Protein AF-A0A1Y3NGA9-F1 (afdb_monomer)

Secondary structure (DSSP, 8-state):
-B---TT-EEEEES-EEES-EETT-SEEEEE-STT--EEEEEES-EEES-EE-SEEEEEE-TT--EEEEEES-EEES-B-BTTB-SEEE--TTHHHHEEEES-EEE--BSS--EE----

Sequence (119 aa):
GFSSQESSGFYFEETIIQNCYFEDGLINFDSRDSTKVGKFDLLNVSFIDVKGGILIIKYIGDNSNVEGCFTGCYFEGNLVTPNGGVIYSLSNRTSTHITFNNNTFVDITDYGIYIIDIT

Nearest PDB structures (foldseek):
  4mxn-assembly2_B  TM=5.245E-01  e=1.588E-01  Parabacteroides merdae ATCC 43184
  8jli-assembly1_B  TM=2.179E-01  e=1.121E-02  Homo sapiens
  1k4z-assembly1_A  TM=2.270E-01  e=5.812E-01  Saccharomyces cerevisiae
  7xzd-assembly2_B  TM=2.012E-01  e=4.684E+00  Flavobacteriaceae bacterium SA-0082

pLDDT: mean 78.33, std 14.72, range [33.88, 97.62]

Radius of gyration: 13.31 Å; Cα contacts (8 Å, |Δi|>4): 331; chains: 1; bounding box: 29×30×31 Å

Foldseek 3Di:
DDFDFPPDEDEAELEEDEPEEDAQAPAEDDPQDLGREADYEYYLYEYYLYEEEPAEAEEAHPNYHAAEEYENYEYYNYEYDPNGANHDYPYLCCVVHYDYYNYYYYHYPDPHHYPPNPD

Solvent-accessible surface area (backbone atoms only — not comparable to full-atom values): 6075 Å² total; per-residue (Å²): 102,64,84,42,44,73,99,39,62,53,77,47,62,76,37,78,50,60,75,42,77,23,77,76,9,45,34,54,40,74,24,80,43,56,70,45,18,41,37,38,41,31,38,44,28,34,38,33,46,29,33,21,13,47,37,34,34,62,36,71,33,97,67,36,55,48,37,37,40,37,33,50,23,38,39,33,54,29,33,45,39,99,80,30,24,43,38,25,36,65,23,60,54,44,79,82,32,45,48,81,41,79,59,47,81,42,70,52,46,69,79,50,75,39,75,45,69,62,125

Structure (mmCIF, N/CA/C/O backbone):
data_AF-A0A1Y3NGA9-F1
#
_entry.id   AF-A0A1Y3NGA9-F1
#
loop_
_atom_site.group_PDB
_atom_site.id
_atom_site.type_symbol
_atom_site.label_atom_id
_atom_site.label_alt_id
_atom_site.label_comp_id
_atom_site.label_asym_id
_atom_site.label_entity_id
_atom_site.label_seq_id
_atom_site.pdbx_PDB_ins_code
_atom_site.Cartn_x
_atom_site.Cartn_y
_atom_site.Cartn_z
_atom_site.occupancy
_atom_site.B_iso_or_equiv
_atom_site.auth_seq_id
_atom_site.auth_comp_id
_atom_site.auth_asym_id
_atom_site.auth_atom_id
_atom_site.pdbx_PDB_model_num
ATOM 1 N N . GLY A 1 1 ? -7.602 6.695 -5.419 1.00 50.88 1 GLY A N 1
ATOM 2 C CA . GLY A 1 1 ? -6.181 6.401 -5.181 1.00 50.88 1 GLY A CA 1
ATOM 3 C C . GLY A 1 1 ? -5.336 7.618 -5.486 1.00 50.88 1 GLY A C 1
ATOM 4 O O . GLY A 1 1 ? -5.769 8.463 -6.266 1.00 50.88 1 GLY A O 1
ATOM 5 N N . PHE A 1 2 ? -4.163 7.715 -4.867 1.00 59.38 2 PHE A N 1
ATOM 6 C CA . PHE A 1 2 ? -3.164 8.739 -5.184 1.00 59.38 2 PHE A CA 1
ATOM 7 C C . PHE A 1 2 ? -2.213 8.232 -6.275 1.00 59.38 2 PHE A C 1
ATOM 9 O O . PHE A 1 2 ? -1.794 7.078 -6.245 1.00 59.38 2 PHE A O 1
ATOM 16 N N . SER A 1 3 ? -1.863 9.096 -7.230 1.00 58.41 3 SER A N 1
ATOM 17 C CA . SER A 1 3 ? -0.830 8.839 -8.239 1.00 58.41 3 SER A CA 1
ATOM 18 C C . SER A 1 3 ? 0.258 9.901 -8.129 1.00 58.41 3 SER A C 1
ATOM 20 O O . SER A 1 3 ? -0.062 11.089 -8.178 1.00 58.41 3 SER A O 1
ATOM 22 N N . SER A 1 4 ? 1.521 9.498 -8.020 1.00 59.84 4 SER A N 1
ATOM 23 C CA . SER A 1 4 ? 2.666 10.414 -8.044 1.00 59.84 4 SER A CA 1
ATOM 24 C C . SER A 1 4 ? 3.338 10.452 -9.421 1.00 59.84 4 SER A C 1
ATOM 26 O O . SER A 1 4 ? 3.335 9.484 -10.179 1.00 59.84 4 SER A O 1
ATOM 28 N N . GLN A 1 5 ? 3.886 11.617 -9.749 1.00 61.16 5 GLN A N 1
ATOM 29 C CA . GLN A 1 5 ? 4.824 11.874 -10.840 1.00 61.16 5 GLN A CA 1
ATOM 30 C C . GLN A 1 5 ? 6.254 12.029 -10.294 1.00 61.16 5 GLN A C 1
ATOM 32 O O . GLN A 1 5 ? 6.470 12.045 -9.078 1.00 61.16 5 GLN A O 1
ATOM 37 N N . GLU A 1 6 ? 7.232 12.170 -11.188 1.00 61.16 6 GLU A N 1
ATOM 38 C CA . GLU A 1 6 ? 8.628 12.440 -10.837 1.00 61.16 6 GLU A CA 1
ATOM 39 C C . GLU A 1 6 ? 8.745 13.621 -9.851 1.00 61.16 6 GLU A C 1
ATOM 41 O O . GLU A 1 6 ? 8.141 14.674 -10.044 1.00 61.16 6 GLU A O 1
ATOM 46 N N . SER A 1 7 ? 9.498 13.434 -8.761 1.00 63.53 7 SER A N 1
ATOM 47 C CA . SER A 1 7 ? 9.666 14.405 -7.656 1.00 63.53 7 SER A CA 1
ATOM 48 C C . SER A 1 7 ? 8.420 14.720 -6.816 1.00 63.53 7 SER A C 1
ATOM 50 O O . SER A 1 7 ? 8.456 15.637 -5.997 1.00 63.53 7 SER A O 1
ATOM 52 N N . SER A 1 8 ? 7.335 13.961 -6.965 1.00 69.81 8 SER A N 1
ATOM 53 C CA . SER A 1 8 ? 6.174 14.052 -6.078 1.00 69.81 8 SER A CA 1
ATOM 54 C C . SER A 1 8 ? 6.027 12.789 -5.238 1.00 69.81 8 SER A C 1
ATOM 56 O O . SER A 1 8 ? 6.357 11.682 -5.665 1.00 69.81 8 SER A O 1
ATOM 58 N N . GLY A 1 9 ? 5.528 12.977 -4.028 1.00 77.31 9 GLY A N 1
ATOM 59 C CA . GLY A 1 9 ? 5.168 11.909 -3.120 1.00 77.31 9 GLY A CA 1
ATOM 60 C C . GLY A 1 9 ? 4.066 12.390 -2.198 1.00 77.31 9 GLY A C 1
ATOM 61 O O . GLY A 1 9 ? 3.749 13.582 -2.162 1.00 77.31 9 GLY A O 1
ATOM 62 N N . PHE A 1 10 ? 3.466 11.462 -1.476 1.00 84.69 10 PHE A N 1
ATOM 63 C CA . PHE A 1 10 ? 2.479 11.791 -0.459 1.00 84.69 10 PHE A CA 1
ATOM 64 C C . PHE A 1 10 ? 2.910 11.228 0.884 1.00 84.69 10 PHE A C 1
ATOM 66 O O . PHE A 1 10 ? 3.578 10.199 0.971 1.00 84.69 10 PHE A O 1
ATOM 73 N N . TYR A 1 11 ? 2.525 11.949 1.925 1.00 90.12 11 TYR A N 1
ATOM 74 C CA . TYR A 1 11 ? 2.888 11.659 3.295 1.00 90.12 11 TYR A CA 1
ATOM 75 C C . TYR A 1 11 ? 1.631 11.708 4.149 1.00 90.12 11 TYR A C 1
ATOM 77 O O . TYR A 1 11 ? 0.857 12.665 4.050 1.00 90.12 11 TYR A O 1
ATOM 85 N N . PHE A 1 12 ? 1.434 10.679 4.965 1.00 91.56 12 PHE A N 1
ATOM 86 C CA . PHE A 1 12 ? 0.404 10.658 5.993 1.00 91.56 12 PHE A CA 1
ATOM 87 C C . PHE A 1 12 ? 1.068 10.417 7.340 1.00 91.56 12 PHE A C 1
ATOM 89 O O . PHE A 1 12 ? 1.819 9.458 7.500 1.00 91.56 12 PHE A O 1
ATOM 96 N N . GLU A 1 13 ? 0.746 11.261 8.310 1.00 97.19 13 GLU A N 1
ATOM 97 C CA . GLU A 1 13 ? 1.225 11.140 9.682 1.00 97.19 13 GLU A CA 1
ATOM 98 C C . GLU A 1 13 ? 0.055 11.256 10.640 1.00 97.19 13 GLU A C 1
ATOM 100 O O . GLU A 1 13 ? -0.843 12.070 10.409 1.00 97.19 13 GLU A O 1
ATOM 105 N N . GLU A 1 14 ? 0.045 10.413 11.676 1.00 97.62 14 GLU A N 1
ATOM 106 C CA . GLU A 1 14 ? -0.928 10.472 12.780 1.00 97.62 14 GLU A CA 1
ATOM 107 C C . GLU A 1 14 ? -2.382 10.577 12.285 1.00 97.62 14 GLU A C 1
ATOM 109 O O . GLU A 1 14 ? -3.230 11.282 12.832 1.00 97.62 14 GLU A O 1
ATOM 114 N N . THR A 1 15 ? -2.667 9.889 11.180 1.00 96.81 15 THR A N 1
ATOM 115 C CA . THR A 1 15 ? -3.931 10.002 10.455 1.00 96.81 15 THR A CA 1
ATOM 116 C C . THR A 1 15 ? -4.781 8.760 10.682 1.00 96.81 15 THR A C 1
ATOM 118 O O . THR A 1 15 ? -4.270 7.642 10.707 1.00 96.81 15 THR A O 1
ATOM 121 N N . ILE A 1 16 ? -6.098 8.943 10.791 1.00 96.06 16 ILE A N 1
ATOM 122 C CA . ILE A 1 16 ? -7.064 7.842 10.829 1.00 96.06 16 ILE A CA 1
ATOM 123 C C . ILE A 1 16 ? -7.840 7.820 9.512 1.00 96.06 16 ILE A C 1
ATOM 125 O O . ILE A 1 16 ? -8.530 8.781 9.168 1.00 96.06 16 ILE A O 1
ATOM 129 N N . ILE A 1 17 ? -7.752 6.705 8.794 1.00 92.75 17 ILE A N 1
ATOM 130 C CA . ILE A 1 17 ? -8.544 6.401 7.603 1.00 92.75 17 ILE A CA 1
ATOM 131 C C . ILE A 1 17 ? -9.516 5.294 7.992 1.00 92.75 17 ILE A C 1
ATOM 133 O O . ILE A 1 17 ? -9.112 4.162 8.246 1.00 92.75 17 ILE A O 1
ATOM 137 N N . GLN A 1 18 ? -10.804 5.629 8.053 1.00 93.94 18 GLN A N 1
ATOM 138 C CA . GLN A 1 18 ? -11.823 4.720 8.569 1.00 93.94 18 GLN A CA 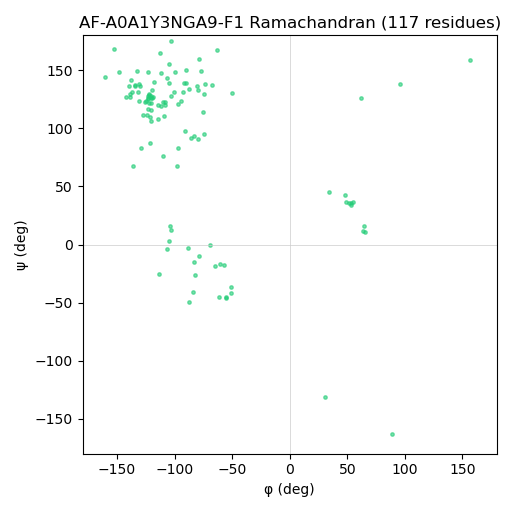1
ATOM 139 C C . GLN A 1 18 ? -13.048 4.625 7.667 1.00 93.94 18 GLN A C 1
ATOM 141 O O . GLN A 1 18 ? -13.418 5.612 7.027 1.00 93.94 18 GLN A O 1
ATOM 146 N N . ASN A 1 19 ? -13.701 3.460 7.656 1.00 91.69 19 ASN A N 1
ATOM 147 C CA . ASN A 1 19 ? -14.970 3.225 6.952 1.00 91.69 19 ASN A CA 1
ATOM 148 C C . ASN A 1 19 ? -14.931 3.608 5.460 1.00 91.69 19 ASN A C 1
ATOM 150 O O . ASN A 1 19 ? -15.902 4.119 4.898 1.00 91.69 19 ASN A O 1
ATOM 154 N N . CYS A 1 20 ? -13.783 3.390 4.821 1.00 87.75 20 CYS A N 1
ATOM 155 C CA . CYS A 1 20 ? -13.544 3.744 3.426 1.00 87.75 20 CYS A CA 1
ATOM 156 C C . CYS A 1 20 ? -13.577 2.503 2.527 1.00 87.75 20 CYS A C 1
ATOM 158 O O . CYS A 1 20 ? -13.289 1.392 2.969 1.00 87.75 20 CYS A O 1
ATOM 160 N N . TYR A 1 21 ? -13.888 2.700 1.244 1.00 86.94 21 TYR A N 1
ATOM 161 C CA . TYR A 1 21 ? -13.799 1.656 0.225 1.00 86.94 21 TYR A CA 1
ATOM 162 C C . TYR A 1 21 ? -12.865 2.091 -0.905 1.00 86.94 21 TYR A C 1
ATOM 164 O O . TYR A 1 21 ? -13.101 3.115 -1.548 1.00 86.94 21 TYR A O 1
ATOM 172 N N . PHE A 1 22 ? -11.818 1.303 -1.150 1.00 84.75 22 PHE A N 1
ATOM 173 C CA . PHE A 1 22 ? -10.837 1.532 -2.207 1.00 84.75 22 PHE A CA 1
ATOM 174 C C . PHE A 1 22 ? -10.797 0.335 -3.162 1.00 84.75 22 PHE A C 1
ATOM 176 O O . PHE A 1 22 ? -9.999 -0.587 -2.993 1.00 84.75 22 PHE A O 1
ATOM 183 N N . GLU A 1 23 ? -11.661 0.352 -4.180 1.00 78.62 23 GLU A N 1
ATOM 184 C CA . GLU A 1 23 ? -11.778 -0.732 -5.169 1.00 78.62 23 GLU A CA 1
ATOM 185 C C . GLU A 1 23 ? -10.443 -1.059 -5.856 1.00 78.62 23 GLU A C 1
ATOM 187 O O . GLU A 1 23 ? -10.059 -2.225 -5.932 1.00 78.62 23 GLU A O 1
ATOM 192 N N . ASP A 1 24 ? -9.712 -0.022 -6.271 1.00 75.50 24 ASP A N 1
ATOM 193 C CA . ASP A 1 24 ? -8.441 -0.128 -6.996 1.00 75.50 24 ASP A CA 1
ATOM 194 C C . ASP A 1 24 ? -7.213 0.174 -6.130 1.00 75.50 24 ASP A C 1
ATOM 196 O O . ASP A 1 24 ? -6.135 0.431 -6.663 1.00 75.50 24 ASP A O 1
ATOM 200 N N . GLY A 1 25 ? -7.342 0.185 -4.805 1.00 81.06 25 GLY A N 1
ATOM 201 C CA . GLY A 1 25 ? -6.246 0.580 -3.926 1.00 81.06 25 GLY A CA 1
ATOM 202 C C . GLY A 1 25 ? -6.298 2.053 -3.506 1.00 81.06 25 GLY A C 1
ATOM 203 O O . GLY A 1 25 ? -6.537 2.953 -4.323 1.00 81.06 25 GLY A O 1
ATOM 204 N N . LEU A 1 26 ? -6.019 2.334 -2.229 1.00 83.56 26 LEU A N 1
ATOM 205 C CA . LEU A 1 26 ? -5.648 3.689 -1.799 1.00 83.56 26 LEU A CA 1
ATOM 206 C C . LEU A 1 26 ? -4.356 4.116 -2.513 1.00 83.56 26 LEU A C 1
ATOM 208 O O . LEU A 1 26 ? -4.274 5.220 -3.064 1.00 83.56 26 LEU A O 1
ATOM 212 N N . ILE A 1 27 ? -3.394 3.195 -2.549 1.00 83.19 27 ILE A N 1
ATOM 213 C CA . ILE A 1 27 ? -2.119 3.281 -3.247 1.00 83.19 27 ILE A CA 1
ATOM 214 C C . ILE A 1 27 ? -2.052 2.123 -4.249 1.00 83.19 27 ILE A C 1
ATOM 216 O O . ILE A 1 27 ? -2.233 0.964 -3.873 1.00 83.19 27 ILE A O 1
ATOM 220 N N . ASN A 1 28 ? -1.793 2.422 -5.523 1.00 79.75 28 ASN A N 1
ATOM 221 C CA . ASN A 1 28 ? -1.741 1.415 -6.583 1.00 79.75 28 ASN A CA 1
ATOM 222 C C . ASN A 1 28 ? -0.573 1.671 -7.539 1.00 79.75 28 ASN A C 1
ATOM 224 O O . ASN A 1 28 ? -0.453 2.763 -8.098 1.00 79.75 28 ASN A O 1
ATOM 228 N N . PHE A 1 29 ? 0.256 0.649 -7.751 1.00 76.00 29 PHE A N 1
ATOM 229 C CA . PHE A 1 29 ? 1.376 0.676 -8.683 1.00 76.00 29 PHE A CA 1
ATOM 230 C C . PHE A 1 29 ? 1.237 -0.378 -9.776 1.00 76.00 29 PHE A C 1
ATOM 232 O O . PHE A 1 29 ? 1.160 -1.580 -9.524 1.00 76.00 29 PHE A O 1
ATOM 239 N N . ASP A 1 30 ? 1.331 0.096 -11.012 1.00 75.19 30 ASP A N 1
ATOM 240 C CA . ASP A 1 30 ? 1.618 -0.702 -12.203 1.00 75.19 30 ASP A CA 1
ATOM 241 C C . ASP A 1 30 ? 2.640 0.078 -13.038 1.00 75.19 30 ASP A C 1
ATOM 243 O O . ASP A 1 30 ? 2.333 0.693 -14.065 1.00 75.19 30 ASP A O 1
ATOM 247 N N . SER A 1 31 ? 3.854 0.188 -12.495 1.00 67.94 31 SER A N 1
ATOM 248 C CA . SER A 1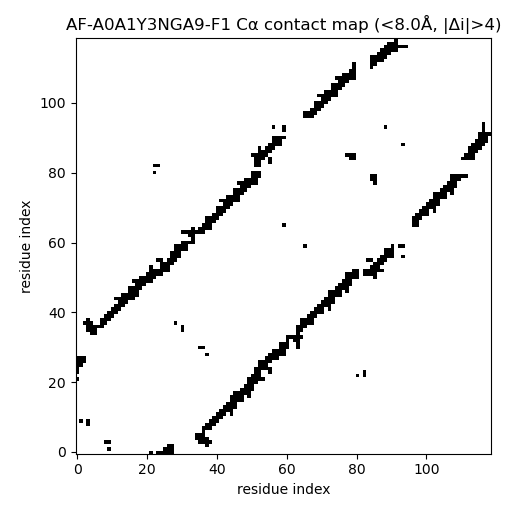 31 ? 4.921 0.992 -13.087 1.00 67.94 31 SER A CA 1
ATOM 249 C C . SER A 1 31 ? 5.827 0.085 -13.910 1.00 67.94 31 SER A C 1
ATOM 251 O O . SER A 1 31 ? 6.860 -0.391 -13.452 1.00 67.94 31 SER A O 1
ATOM 253 N N . ARG A 1 32 ? 5.414 -0.181 -15.154 1.00 67.94 32 ARG A N 1
ATOM 254 C CA . ARG A 1 32 ? 6.309 -0.700 -16.211 1.00 67.94 32 ARG A CA 1
ATOM 255 C C . ARG A 1 32 ? 7.171 0.401 -16.834 1.00 67.94 32 ARG A C 1
ATOM 257 O O . ARG A 1 32 ? 8.057 0.120 -17.632 1.00 67.94 32 ARG A O 1
ATOM 264 N N . ASP A 1 33 ? 6.853 1.645 -16.500 1.00 60.28 33 ASP A N 1
ATOM 265 C CA . ASP A 1 33 ? 7.353 2.866 -17.108 1.00 60.28 33 ASP A CA 1
ATOM 266 C C . ASP A 1 33 ? 8.236 3.601 -16.098 1.00 60.28 33 ASP A C 1
ATOM 268 O O . ASP A 1 33 ? 7.771 4.002 -15.033 1.00 60.28 33 ASP A O 1
ATOM 272 N N . SER A 1 34 ? 9.507 3.801 -16.442 1.00 58.28 34 SER A N 1
ATOM 273 C CA . SER A 1 34 ? 10.497 4.465 -15.589 1.00 58.28 34 SER A CA 1
ATOM 274 C C . SER A 1 34 ? 10.142 5.910 -15.227 1.00 58.28 34 SER A C 1
ATOM 276 O O . SER A 1 34 ? 10.714 6.456 -14.289 1.00 58.28 34 SER A O 1
ATOM 278 N N . THR A 1 35 ? 9.206 6.539 -15.944 1.00 56.12 35 THR A N 1
ATOM 279 C CA . THR A 1 35 ? 8.737 7.905 -15.656 1.00 56.12 35 THR A CA 1
ATOM 280 C C . THR A 1 35 ? 7.654 7.955 -14.574 1.00 56.12 35 THR A C 1
ATOM 282 O O . THR A 1 35 ? 7.381 9.016 -14.008 1.00 56.12 35 THR A O 1
ATOM 285 N N . LYS A 1 36 ? 7.039 6.811 -14.242 1.00 55.38 36 LYS A N 1
ATOM 286 C CA . LYS A 1 36 ? 6.030 6.706 -13.183 1.00 55.38 36 LYS A CA 1
ATOM 287 C C . LYS A 1 36 ? 6.702 6.370 -11.856 1.00 55.38 36 LYS A C 1
ATOM 289 O O . LYS A 1 36 ? 7.008 5.212 -11.562 1.00 55.38 36 LYS A O 1
ATOM 294 N N . VAL A 1 37 ? 6.917 7.422 -11.074 1.00 66.38 37 VAL A N 1
ATOM 295 C CA . VAL A 1 37 ? 7.562 7.424 -9.755 1.00 66.38 37 VAL A CA 1
ATOM 296 C C . VAL A 1 37 ? 6.503 7.262 -8.670 1.00 66.38 37 VAL A C 1
ATOM 298 O O . VAL A 1 37 ? 5.429 7.850 -8.762 1.00 66.38 37 VAL A O 1
ATOM 301 N N . GLY A 1 38 ? 6.795 6.457 -7.651 1.00 72.62 38 GLY A N 1
ATOM 302 C CA . GLY A 1 38 ? 5.869 6.105 -6.577 1.00 72.62 38 GLY A CA 1
ATOM 303 C C . GLY A 1 38 ? 6.487 6.317 -5.210 1.00 72.62 38 GLY A C 1
ATOM 304 O O . GLY A 1 38 ? 7.006 5.346 -4.681 1.00 72.62 38 GLY A O 1
ATOM 305 N N . LYS A 1 39 ? 6.483 7.539 -4.661 1.00 83.06 39 LYS A N 1
ATOM 306 C CA . LYS A 1 39 ? 7.078 7.809 -3.340 1.00 83.06 39 LYS A CA 1
ATOM 307 C C . LYS A 1 39 ? 6.015 8.068 -2.284 1.00 83.06 39 LYS A C 1
ATOM 309 O O . LYS A 1 39 ? 5.213 8.990 -2.439 1.00 83.06 39 LYS A O 1
ATOM 314 N N . PHE A 1 40 ? 6.016 7.280 -1.217 1.00 87.44 40 PHE A N 1
ATOM 315 C CA . PHE A 1 40 ? 5.097 7.479 -0.103 1.00 87.44 40 PHE A CA 1
ATOM 316 C C . PHE A 1 40 ? 5.691 7.063 1.234 1.00 87.44 40 PHE A C 1
ATOM 318 O O . PHE A 1 40 ? 6.460 6.106 1.321 1.00 87.44 40 PHE A O 1
ATOM 325 N N . ASP A 1 41 ? 5.277 7.761 2.282 1.00 91.69 41 ASP A N 1
ATOM 326 C CA . ASP A 1 41 ? 5.629 7.415 3.652 1.00 91.69 41 ASP A CA 1
ATOM 327 C C . ASP A 1 41 ? 4.403 7.602 4.554 1.00 91.69 41 ASP A C 1
ATOM 329 O O . ASP A 1 41 ? 3.683 8.602 4.463 1.00 91.69 41 ASP A O 1
ATOM 333 N N . LEU A 1 42 ? 4.100 6.572 5.337 1.00 93.38 42 LEU A N 1
ATOM 334 C CA . LEU A 1 42 ? 2.958 6.519 6.237 1.00 93.38 42 LEU A CA 1
ATOM 335 C C . LEU A 1 42 ? 3.469 6.230 7.640 1.00 93.38 42 LEU A C 1
ATOM 337 O O . LEU A 1 42 ? 3.939 5.126 7.922 1.00 93.38 42 LEU A O 1
ATOM 341 N N . LEU A 1 43 ? 3.346 7.222 8.515 1.00 96.94 43 LEU A N 1
ATOM 342 C CA . LEU A 1 43 ? 3.834 7.173 9.884 1.00 96.94 43 LEU A CA 1
ATOM 343 C C . LEU A 1 43 ? 2.664 7.223 10.868 1.00 96.94 43 LEU A C 1
ATOM 345 O O . LEU A 1 43 ? 1.897 8.182 10.895 1.00 96.94 43 LEU A O 1
ATOM 349 N N . ASN A 1 44 ? 2.524 6.194 11.701 1.00 97.56 44 ASN A N 1
ATOM 350 C CA . ASN A 1 44 ? 1.481 6.113 12.729 1.00 97.56 44 ASN A CA 1
ATOM 351 C C . ASN A 1 44 ? 0.056 6.292 12.167 1.00 97.56 44 ASN A C 1
ATOM 353 O O . ASN A 1 44 ? -0.805 6.914 12.791 1.00 97.56 44 ASN A O 1
ATOM 357 N N . VAL A 1 45 ? -0.195 5.767 10.964 1.00 96.75 45 VAL A N 1
ATOM 358 C CA . VAL A 1 45 ? -1.510 5.832 10.315 1.00 96.75 45 VAL A CA 1
ATOM 359 C C . VAL A 1 45 ? -2.357 4.640 10.745 1.00 96.75 45 VAL A C 1
ATOM 361 O O . VAL A 1 45 ? -1.896 3.498 10.730 1.00 96.75 45 VAL A O 1
ATOM 364 N N . SER A 1 46 ? -3.610 4.899 11.107 1.00 95.62 46 SER A N 1
ATOM 365 C CA . SER A 1 46 ? -4.587 3.862 11.442 1.00 95.62 46 SER A CA 1
ATOM 366 C C . SER A 1 46 ? -5.568 3.645 10.296 1.00 95.62 46 SER A C 1
ATOM 368 O O . SER A 1 46 ? -6.198 4.591 9.825 1.00 95.62 46 SER A O 1
ATOM 370 N N . PHE A 1 47 ? -5.727 2.394 9.880 1.00 92.50 47 PHE A N 1
ATOM 371 C CA . PHE A 1 47 ? -6.671 1.940 8.867 1.00 92.50 47 PHE A CA 1
ATOM 372 C C . PHE A 1 47 ? -7.706 1.030 9.516 1.00 92.50 47 PHE A C 1
ATOM 374 O O . PHE A 1 47 ? -7.373 -0.096 9.892 1.00 92.50 47 PHE A O 1
ATOM 381 N N . ILE A 1 48 ? -8.933 1.527 9.663 1.00 93.12 48 ILE A N 1
ATOM 382 C CA . ILE A 1 48 ? -9.988 0.865 10.440 1.00 93.12 48 ILE A CA 1
ATOM 383 C C . ILE A 1 48 ? -11.210 0.623 9.552 1.00 93.12 48 ILE A C 1
ATOM 385 O O . ILE A 1 48 ? -11.741 1.560 8.951 1.00 93.12 48 ILE A O 1
ATOM 389 N N . ASP A 1 49 ? -11.670 -0.622 9.464 1.00 90.56 49 ASP A N 1
ATOM 390 C CA . ASP A 1 49 ? -12.842 -1.016 8.667 1.00 90.56 49 ASP A CA 1
ATOM 391 C C . ASP A 1 49 ? -12.762 -0.560 7.194 1.00 90.56 49 ASP A C 1
ATOM 393 O O . ASP A 1 49 ? -13.760 -0.200 6.554 1.00 90.56 49 ASP A O 1
ATOM 397 N N . VAL A 1 50 ? -11.552 -0.538 6.634 1.00 87.56 50 VAL A N 1
ATOM 398 C CA . VAL A 1 50 ? -11.302 -0.239 5.224 1.00 87.56 50 VAL A CA 1
ATOM 399 C C . VAL A 1 50 ? -11.585 -1.477 4.387 1.00 87.56 50 VAL A C 1
ATOM 401 O O . VAL A 1 50 ? -11.125 -2.581 4.674 1.00 87.56 50 VAL A O 1
ATOM 404 N N . LYS A 1 51 ? -12.332 -1.286 3.303 1.00 85.19 51 LYS A N 1
ATOM 405 C CA . LYS A 1 51 ? -12.651 -2.329 2.329 1.00 85.19 51 LYS A CA 1
ATOM 406 C C . LYS A 1 51 ? -11.819 -2.126 1.063 1.00 85.19 51 LYS A C 1
ATOM 408 O O . LYS A 1 51 ? -11.698 -1.001 0.575 1.00 85.19 51 LYS A O 1
ATOM 413 N N . GLY A 1 52 ? -11.315 -3.212 0.486 1.00 81.75 52 GLY A N 1
ATOM 414 C CA . GLY A 1 52 ? -10.469 -3.178 -0.711 1.00 81.75 52 GLY A CA 1
ATOM 415 C C . GLY A 1 52 ? -8.982 -3.030 -0.392 1.00 81.75 52 GLY A C 1
ATOM 416 O O . GLY A 1 52 ? -8.550 -3.283 0.731 1.00 81.75 52 GLY A O 1
ATOM 417 N N . GLY A 1 53 ? -8.186 -2.652 -1.393 1.00 82.62 53 GLY A N 1
ATOM 418 C CA . GLY A 1 53 ? -6.736 -2.549 -1.232 1.00 82.62 53 GLY A CA 1
ATOM 419 C C . GLY A 1 53 ? -6.312 -1.246 -0.554 1.00 82.62 53 GLY A C 1
ATOM 420 O O . GLY A 1 53 ? -6.766 -0.164 -0.920 1.00 82.62 53 GLY A O 1
ATOM 421 N N . ILE A 1 54 ? -5.381 -1.310 0.393 1.00 86.19 54 ILE A N 1
ATOM 422 C CA . ILE A 1 54 ? -4.641 -0.127 0.857 1.00 86.19 54 ILE A CA 1
ATOM 423 C C . ILE A 1 54 ? -3.418 0.063 -0.033 1.00 86.19 54 ILE A C 1
ATOM 425 O O . ILE A 1 54 ? -3.219 1.145 -0.579 1.00 86.19 54 ILE A O 1
ATOM 4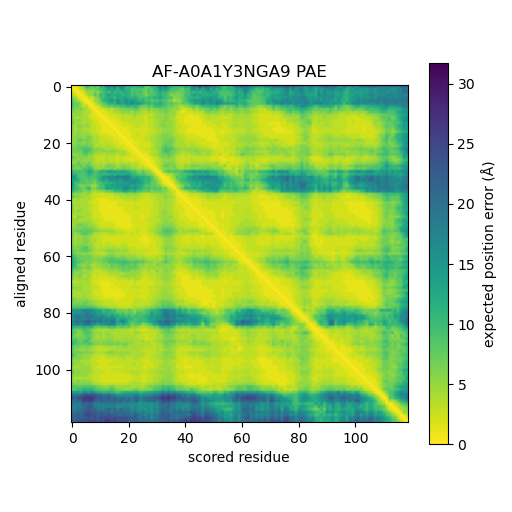29 N N . LEU A 1 55 ? -2.649 -1.004 -0.245 1.00 84.75 55 LEU A N 1
ATOM 430 C CA . LEU A 1 55 ? -1.532 -1.026 -1.182 1.00 84.75 55 LEU A CA 1
ATOM 431 C C . LEU A 1 55 ? -1.697 -2.175 -2.172 1.00 84.75 55 LEU A C 1
ATOM 433 O O . LEU A 1 55 ? -1.744 -3.336 -1.772 1.00 84.75 55 LEU A O 1
ATOM 437 N N . ILE A 1 56 ? -1.723 -1.849 -3.460 1.00 82.06 56 ILE A N 1
ATOM 438 C CA . ILE A 1 56 ? -1.745 -2.816 -4.558 1.00 82.06 56 ILE A CA 1
ATOM 439 C C . ILE A 1 56 ? -0.516 -2.584 -5.435 1.00 82.06 56 ILE A C 1
ATOM 441 O O . ILE A 1 56 ? -0.328 -1.502 -5.985 1.00 82.06 56 ILE A O 1
ATOM 445 N N . ILE A 1 57 ? 0.318 -3.606 -5.601 1.00 81.00 57 ILE A N 1
ATOM 446 C CA . ILE A 1 57 ? 1.497 -3.572 -6.470 1.00 81.00 57 ILE A CA 1
ATOM 447 C C . ILE A 1 57 ? 1.353 -4.670 -7.517 1.00 81.00 57 ILE A C 1
ATOM 449 O O . ILE A 1 57 ? 1.518 -5.853 -7.236 1.00 81.00 57 ILE A O 1
ATOM 453 N N . LYS A 1 58 ? 1.057 -4.290 -8.757 1.00 80.94 58 LYS A N 1
ATOM 454 C CA . LYS A 1 58 ? 0.964 -5.237 -9.876 1.00 80.94 58 LYS A CA 1
ATOM 455 C C . LYS A 1 58 ? 2.333 -5.529 -10.482 1.00 80.94 58 LYS A C 1
ATOM 457 O O . LYS A 1 58 ? 2.616 -6.673 -10.818 1.00 80.94 58 LYS A O 1
ATOM 462 N N . TYR A 1 59 ? 3.174 -4.505 -10.630 1.00 79.69 59 TYR A N 1
ATOM 463 C CA . TYR A 1 59 ? 4.498 -4.626 -11.239 1.00 79.69 59 TYR A CA 1
ATOM 464 C C . TYR A 1 59 ? 5.411 -3.449 -10.861 1.00 79.69 59 TYR A C 1
ATOM 466 O O . TYR A 1 59 ? 4.947 -2.308 -10.778 1.00 79.69 59 TYR A O 1
ATOM 474 N N . ILE A 1 60 ? 6.709 -3.729 -10.677 1.00 81.94 60 ILE A N 1
ATOM 475 C CA . ILE A 1 60 ? 7.781 -2.733 -10.513 1.00 81.94 60 ILE A CA 1
ATOM 476 C C . ILE A 1 60 ? 8.888 -3.057 -11.529 1.00 81.94 60 ILE A C 1
ATOM 478 O O . ILE A 1 60 ? 9.550 -4.090 -11.412 1.00 81.94 60 ILE A O 1
ATOM 482 N N . GLY A 1 61 ? 9.071 -2.198 -12.535 1.00 79.94 61 GLY A N 1
ATOM 483 C CA . GLY A 1 61 ? 10.058 -2.376 -13.605 1.00 79.94 61 GLY A CA 1
ATOM 484 C C . GLY A 1 61 ? 11.484 -2.015 -13.196 1.00 79.94 61 GLY A C 1
ATOM 485 O O . GLY A 1 61 ? 11.702 -1.309 -12.214 1.00 79.94 61 GLY A O 1
ATOM 486 N N . ASP A 1 62 ? 12.487 -2.520 -13.923 1.00 78.69 62 ASP A N 1
ATOM 487 C CA . ASP A 1 62 ? 13.933 -2.405 -13.600 1.00 78.69 62 ASP A CA 1
ATOM 488 C C . ASP A 1 62 ? 14.387 -0.976 -13.309 1.00 78.69 62 ASP A C 1
ATOM 490 O O . ASP A 1 62 ? 15.143 -0.745 -12.368 1.00 78.69 62 ASP A O 1
ATOM 494 N N . ASN A 1 63 ? 13.809 -0.019 -14.030 1.00 74.62 63 ASN A N 1
ATOM 495 C CA . ASN A 1 63 ? 14.102 1.405 -13.915 1.00 74.62 63 ASN A CA 1
ATOM 496 C C . ASN A 1 63 ? 13.028 2.192 -13.138 1.00 74.62 63 ASN A C 1
ATOM 498 O O . ASN A 1 63 ? 12.993 3.419 -13.217 1.00 74.62 63 ASN A O 1
ATOM 502 N N . SER A 1 64 ? 12.109 1.520 -12.440 1.00 75.31 64 SER A N 1
ATOM 503 C CA . SER A 1 64 ? 11.074 2.184 -11.646 1.00 75.31 64 SER A CA 1
ATOM 504 C C . SER A 1 64 ? 11.665 2.771 -10.366 1.00 75.31 64 SER A C 1
ATOM 506 O O . SER A 1 64 ? 12.314 2.080 -9.585 1.00 75.31 64 SER A O 1
ATOM 508 N N . ASN A 1 65 ? 11.378 4.047 -10.120 1.00 75.56 65 ASN A N 1
ATOM 509 C CA . ASN A 1 65 ? 11.742 4.748 -8.890 1.00 75.56 65 ASN A CA 1
ATOM 510 C C . ASN A 1 65 ? 10.540 4.759 -7.930 1.00 75.56 65 ASN A C 1
ATOM 512 O O . ASN A 1 65 ? 9.878 5.779 -7.734 1.00 75.56 65 ASN A O 1
ATOM 516 N N . VAL A 1 66 ? 10.180 3.582 -7.422 1.00 80.50 66 VAL A N 1
ATOM 517 C CA . VAL A 1 66 ? 9.131 3.419 -6.404 1.00 80.50 66 VAL A CA 1
ATOM 518 C C . VAL A 1 66 ? 9.816 3.241 -5.055 1.00 80.50 66 VAL A C 1
ATOM 520 O O . VAL A 1 66 ? 10.738 2.441 -4.941 1.00 80.50 66 VAL A O 1
ATOM 523 N N . GLU A 1 67 ? 9.380 3.978 -4.044 1.00 85.75 67 GLU A N 1
ATOM 524 C CA . GLU A 1 67 ? 9.845 3.855 -2.664 1.00 85.75 67 GLU A CA 1
ATOM 525 C C . GLU A 1 67 ? 8.651 4.054 -1.731 1.00 85.75 67 GLU A C 1
ATOM 527 O O . GLU A 1 67 ? 7.918 5.037 -1.836 1.00 85.75 67 GLU A O 1
ATOM 532 N N . GLY A 1 68 ? 8.436 3.112 -0.825 1.00 88.06 68 GLY A N 1
ATOM 533 C CA . GLY A 1 68 ? 7.269 3.107 0.041 1.00 88.06 68 GLY A CA 1
ATOM 534 C C . GLY A 1 68 ? 7.613 2.692 1.453 1.00 88.06 68 GLY A C 1
ATOM 535 O O . GLY A 1 68 ? 8.329 1.711 1.650 1.00 88.06 68 GLY A O 1
ATOM 536 N N . CYS A 1 69 ? 7.075 3.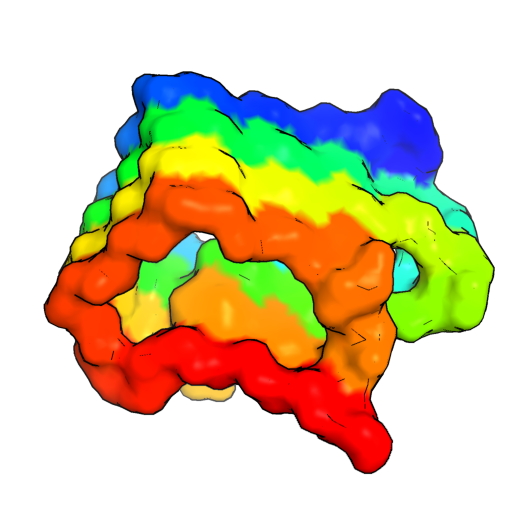388 2.442 1.00 91.31 69 CYS A N 1
ATOM 537 C CA . CYS A 1 69 ? 7.258 3.011 3.834 1.00 91.31 69 CYS A CA 1
ATOM 538 C C . CYS A 1 69 ? 5.938 3.067 4.603 1.00 91.31 69 CYS A C 1
ATOM 540 O O . CYS A 1 69 ? 5.151 3.999 4.449 1.00 91.31 69 CYS A O 1
ATOM 542 N N . PHE A 1 70 ? 5.711 2.051 5.433 1.00 92.00 70 PHE A N 1
ATOM 543 C CA . PHE A 1 70 ? 4.701 2.050 6.486 1.00 92.00 70 PHE A CA 1
ATOM 544 C C . PHE A 1 70 ? 5.423 1.840 7.809 1.00 92.00 70 PHE A C 1
ATOM 546 O O . PHE A 1 70 ? 6.010 0.773 8.020 1.00 92.00 70 PHE A O 1
ATOM 553 N N . THR A 1 71 ? 5.378 2.831 8.691 1.00 95.50 71 THR A N 1
ATOM 554 C CA . THR A 1 71 ? 6.015 2.782 10.007 1.00 95.50 71 THR A CA 1
ATOM 555 C C . THR A 1 71 ? 4.989 3.025 11.103 1.00 95.50 71 THR A C 1
ATOM 557 O O . THR A 1 71 ? 4.277 4.025 11.073 1.00 95.50 71 THR A O 1
ATOM 560 N N . GLY A 1 72 ? 4.901 2.124 12.084 1.00 95.75 72 GLY A N 1
ATOM 561 C CA . GLY A 1 72 ? 4.001 2.297 13.232 1.00 95.75 72 GLY A CA 1
ATOM 562 C C . GLY A 1 72 ? 2.512 2.294 12.871 1.00 95.75 72 GLY A C 1
ATOM 563 O O . GLY A 1 72 ? 1.688 2.760 13.652 1.00 95.75 72 GLY A O 1
ATOM 564 N N . CYS A 1 73 ? 2.150 1.819 11.680 1.00 94.69 73 CYS A N 1
ATOM 565 C CA . CYS A 1 73 ? 0.773 1.813 11.211 1.00 94.69 73 CYS A CA 1
ATOM 566 C C . CYS A 1 73 ? -0.033 0.689 11.864 1.00 94.69 73 CYS A C 1
ATOM 568 O O . CYS A 1 73 ? 0.483 -0.389 12.177 1.00 94.69 73 CYS A O 1
ATOM 570 N N . TYR A 1 74 ? -1.324 0.942 12.024 1.00 93.69 74 TYR A N 1
ATOM 571 C CA . TYR A 1 74 ? -2.265 0.039 12.665 1.00 93.69 74 TYR A CA 1
ATOM 572 C C . TYR A 1 74 ? -3.402 -0.299 11.699 1.00 93.69 74 TYR A C 1
ATOM 574 O O . TYR A 1 74 ? -4.007 0.594 11.111 1.00 93.69 74 TYR A O 1
ATOM 582 N N . PHE A 1 75 ? -3.681 -1.584 11.509 1.00 90.81 75 PHE A N 1
ATOM 583 C CA . PHE A 1 75 ? -4.682 -2.089 10.572 1.00 90.81 75 PHE A CA 1
ATOM 584 C C . PHE A 1 75 ? -5.692 -2.951 11.335 1.00 90.81 75 PHE A C 1
ATOM 586 O O . PHE A 1 75 ? -5.306 -3.997 11.849 1.00 90.81 75 PHE A O 1
ATOM 593 N N . GLU A 1 76 ? -6.963 -2.550 11.382 1.00 91.25 76 GLU A N 1
ATOM 594 C CA . GLU A 1 76 ? -8.023 -3.247 12.130 1.00 91.25 76 GLU A CA 1
ATOM 595 C C . GLU A 1 76 ? -9.303 -3.399 11.306 1.00 91.25 76 GLU A C 1
ATOM 597 O O . GLU A 1 76 ? -9.717 -2.464 10.623 1.00 91.25 76 GLU A O 1
ATOM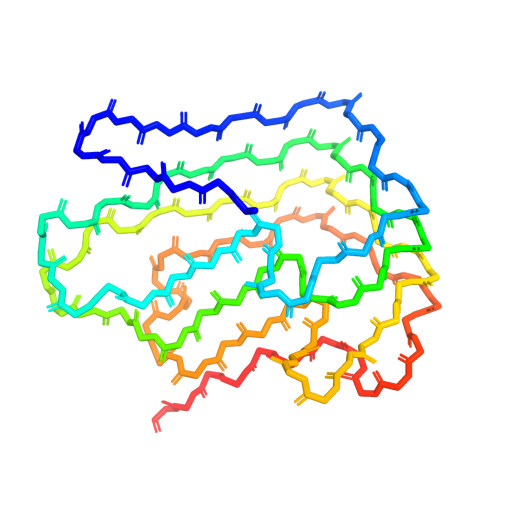 602 N N . GLY A 1 77 ? -9.930 -4.580 11.350 1.00 87.56 77 GLY A N 1
ATOM 603 C CA . GLY A 1 77 ? -11.255 -4.811 10.751 1.00 87.56 77 GLY A CA 1
ATOM 604 C C . GLY A 1 77 ? -11.304 -4.658 9.225 1.00 87.56 77 GLY A C 1
ATOM 605 O O . GLY A 1 77 ? -12.376 -4.602 8.622 1.00 87.56 77 GLY A O 1
ATOM 606 N N . ASN A 1 78 ? -10.143 -4.569 8.574 1.00 85.44 78 ASN A N 1
ATOM 607 C CA . ASN A 1 78 ? -10.063 -4.326 7.141 1.00 85.44 78 ASN A CA 1
ATOM 608 C C . ASN A 1 78 ? -10.454 -5.587 6.358 1.00 85.44 78 ASN A C 1
ATOM 610 O O . ASN A 1 78 ? -10.038 -6.700 6.697 1.00 85.44 78 ASN A O 1
ATOM 614 N N . LEU A 1 79 ? -11.227 -5.395 5.286 1.00 79.88 79 LEU A N 1
ATOM 615 C CA . LEU A 1 79 ? -11.789 -6.470 4.472 1.00 79.88 79 LEU A CA 1
ATOM 616 C C . LEU A 1 79 ? -11.126 -6.531 3.094 1.00 79.88 79 LEU A C 1
ATOM 618 O O . LEU A 1 79 ? -11.204 -5.587 2.297 1.00 79.88 79 LEU A O 1
ATOM 622 N N . VAL A 1 80 ? -10.557 -7.696 2.799 1.00 70.56 80 VAL A N 1
ATOM 623 C CA . VAL A 1 80 ? -10.006 -8.065 1.492 1.00 70.56 80 VAL A CA 1
ATOM 624 C C . VAL A 1 80 ? -11.129 -8.197 0.461 1.00 70.56 80 VAL A C 1
ATOM 626 O O . VAL A 1 80 ? -12.183 -8.767 0.738 1.00 70.56 80 VAL A O 1
ATOM 629 N N . THR A 1 81 ? -10.920 -7.684 -0.752 1.00 67.69 81 THR A N 1
ATOM 630 C CA . THR A 1 81 ? -11.866 -7.863 -1.867 1.00 67.69 81 THR A CA 1
ATOM 631 C C . THR A 1 81 ? -11.237 -8.729 -2.957 1.00 67.69 81 THR A C 1
ATOM 633 O O . THR A 1 81 ? -10.019 -8.898 -2.980 1.00 67.69 81 THR A O 1
ATOM 636 N N . PRO A 1 82 ? -12.021 -9.274 -3.908 1.00 60.22 82 PRO A N 1
ATOM 637 C CA . PRO A 1 82 ? -11.477 -10.094 -4.996 1.00 60.22 82 PRO A CA 1
ATOM 638 C C . PRO A 1 82 ? -10.405 -9.394 -5.848 1.00 60.22 82 PRO A C 1
ATOM 640 O O . PRO A 1 82 ? -9.644 -10.062 -6.543 1.00 60.22 82 PRO A O 1
ATOM 643 N N . ASN A 1 83 ? -10.333 -8.061 -5.783 1.00 56.50 83 ASN A N 1
ATOM 644 C CA . ASN A 1 83 ? -9.351 -7.254 -6.501 1.00 56.50 83 ASN A CA 1
ATOM 645 C C . ASN A 1 83 ? -8.038 -7.042 -5.716 1.00 56.50 83 ASN A C 1
ATOM 647 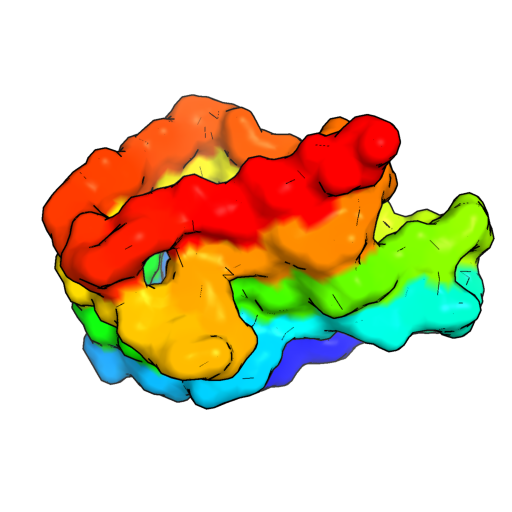O O . ASN A 1 83 ? -7.110 -6.441 -6.260 1.00 56.50 83 ASN A O 1
ATOM 651 N N . GLY A 1 84 ? -7.924 -7.539 -4.477 1.00 54.59 84 GLY A N 1
ATOM 652 C CA . GLY A 1 84 ? -6.671 -7.538 -3.718 1.00 54.59 84 GLY A CA 1
ATOM 653 C C . GLY A 1 84 ? -6.833 -7.612 -2.196 1.00 54.59 84 GLY A C 1
ATOM 654 O O . GLY A 1 84 ? -7.871 -7.253 -1.638 1.00 54.59 84 GLY A O 1
ATOM 655 N N . GLY A 1 85 ? -5.755 -8.052 -1.537 1.00 59.66 85 GLY A N 1
ATOM 656 C CA . GLY A 1 85 ? -5.557 -7.964 -0.086 1.00 59.66 85 GLY A CA 1
ATOM 657 C C . GLY A 1 85 ? -5.486 -6.521 0.420 1.00 59.66 85 GLY A C 1
ATOM 658 O O . GLY A 1 85 ? -5.281 -5.594 -0.363 1.00 59.66 85 GLY A O 1
ATOM 659 N N . VAL A 1 86 ? -5.575 -6.338 1.745 1.00 74.25 86 VAL A N 1
ATOM 660 C CA . VAL A 1 86 ? -5.314 -5.040 2.403 1.00 74.25 86 VAL A CA 1
ATOM 661 C C . VAL A 1 86 ? -3.963 -4.492 1.930 1.00 74.25 86 VAL A C 1
ATOM 663 O O . VAL A 1 86 ? -3.838 -3.325 1.570 1.00 74.25 86 VAL A O 1
ATOM 666 N N . ILE A 1 87 ? -2.972 -5.378 1.828 1.00 80.56 87 ILE A N 1
ATOM 667 C CA . ILE A 1 87 ? -1.698 -5.146 1.155 1.00 80.56 87 ILE A CA 1
ATOM 668 C C . ILE A 1 87 ? -1.461 -6.327 0.220 1.00 80.56 87 ILE A C 1
ATOM 670 O O . ILE A 1 87 ? -1.477 -7.478 0.661 1.00 80.56 87 ILE A O 1
ATOM 674 N N . TYR A 1 88 ? -1.266 -6.040 -1.062 1.00 78.75 88 TYR A N 1
ATOM 675 C CA . TYR A 1 88 ? -1.147 -7.036 -2.117 1.00 78.75 88 TYR A CA 1
ATOM 676 C C . TYR A 1 88 ? -0.018 -6.684 -3.076 1.00 78.75 88 TYR A C 1
ATOM 678 O O . TYR A 1 88 ? 0.048 -5.560 -3.580 1.00 78.75 88 TYR A O 1
ATOM 686 N N . SER A 1 89 ? 0.839 -7.660 -3.372 1.00 79.50 89 SER A N 1
ATOM 687 C CA . SER A 1 89 ? 1.843 -7.520 -4.420 1.00 79.50 89 SER A CA 1
ATOM 688 C C . SER A 1 89 ? 1.998 -8.769 -5.280 1.00 79.50 89 SER A C 1
ATOM 690 O O . SER A 1 89 ? 1.976 -9.887 -4.774 1.00 79.50 89 SER A O 1
ATOM 692 N N . LEU A 1 90 ? 2.197 -8.540 -6.579 1.00 79.94 90 LEU A N 1
ATOM 693 C CA . LEU A 1 90 ? 2.624 -9.516 -7.586 1.00 79.94 90 LEU A CA 1
ATOM 694 C C . LEU A 1 90 ? 4.080 -9.315 -8.035 1.00 79.94 90 LEU A C 1
ATOM 696 O O . LEU A 1 90 ? 4.579 -10.078 -8.859 1.00 79.94 90 LEU A O 1
ATOM 700 N N . SER A 1 91 ? 4.754 -8.268 -7.551 1.00 81.25 91 SER A N 1
ATOM 701 C CA . SER A 1 91 ? 6.118 -7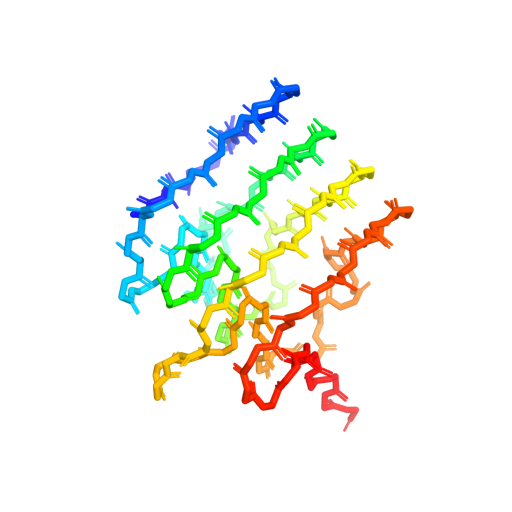.930 -7.961 1.00 81.25 91 SER A CA 1
ATOM 702 C C . SER A 1 91 ? 7.142 -8.529 -7.002 1.00 81.25 91 SER A C 1
ATOM 704 O O . SER A 1 91 ? 7.162 -8.176 -5.822 1.00 81.25 91 SER A O 1
ATOM 706 N N . ASN A 1 92 ? 8.071 -9.327 -7.524 1.00 82.38 92 ASN A N 1
ATOM 707 C CA . ASN A 1 92 ? 9.206 -9.894 -6.782 1.00 82.38 92 ASN A CA 1
ATOM 708 C C . ASN A 1 92 ? 10.267 -8.868 -6.349 1.00 82.38 92 ASN A C 1
ATOM 710 O O . ASN A 1 92 ? 11.289 -9.203 -5.761 1.00 82.38 92 ASN A O 1
ATOM 714 N N . ARG A 1 93 ? 10.059 -7.596 -6.691 1.00 82.38 93 ARG A N 1
ATOM 715 C CA . ARG A 1 93 ? 10.932 -6.484 -6.300 1.00 82.38 93 ARG A CA 1
ATOM 716 C C . ARG A 1 93 ? 10.326 -5.629 -5.201 1.00 82.38 93 ARG A C 1
ATOM 718 O O . ARG A 1 93 ? 10.918 -4.637 -4.791 1.00 82.38 93 ARG A O 1
ATOM 725 N N . THR A 1 94 ? 9.157 -6.013 -4.696 1.00 84.25 94 THR A N 1
ATOM 726 C CA . THR A 1 94 ? 8.453 -5.274 -3.641 1.00 84.25 94 THR A CA 1
ATOM 727 C C . THR A 1 94 ? 9.327 -5.076 -2.418 1.00 84.25 94 THR A C 1
ATOM 729 O O . THR A 1 94 ? 9.437 -3.954 -1.942 1.00 84.25 94 THR A O 1
ATOM 732 N N . SER A 1 95 ? 10.011 -6.126 -1.967 1.00 82.31 95 SER A N 1
ATOM 733 C CA . SER A 1 95 ? 10.887 -6.091 -0.793 1.00 82.31 95 SER A CA 1
ATOM 734 C C . SER A 1 95 ? 12.109 -5.177 -0.952 1.00 82.31 95 SER A C 1
ATOM 736 O O . SER A 1 95 ? 12.693 -4.763 0.043 1.00 82.31 95 SER A O 1
ATOM 738 N N . THR A 1 96 ? 12.483 -4.809 -2.183 1.00 85.62 96 THR A N 1
ATOM 739 C CA . THR A 1 96 ? 13.560 -3.835 -2.443 1.00 85.62 96 THR A CA 1
ATOM 740 C C . THR A 1 96 ? 13.081 -2.387 -2.326 1.00 85.62 96 THR A C 1
ATOM 742 O O . THR A 1 96 ? 13.875 -1.494 -2.048 1.00 85.62 96 THR A O 1
ATOM 745 N N . HIS A 1 97 ? 11.791 -2.145 -2.555 1.00 85.81 97 HIS A N 1
ATOM 746 C CA . HIS A 1 97 ? 11.238 -0.801 -2.721 1.00 85.81 97 HIS A CA 1
ATOM 747 C C . HIS A 1 97 ? 10.288 -0.394 -1.593 1.00 85.81 97 HIS A C 1
ATOM 749 O O . HIS A 1 97 ? 10.108 0.795 -1.342 1.00 85.81 97 HIS A O 1
ATOM 755 N N . ILE A 1 98 ? 9.667 -1.359 -0.918 1.00 87.06 98 ILE A N 1
ATOM 756 C CA . ILE A 1 98 ? 8.611 -1.129 0.063 1.00 87.06 98 ILE A CA 1
ATOM 757 C C . ILE A 1 98 ? 9.007 -1.744 1.398 1.00 87.06 98 ILE A C 1
ATOM 759 O O . ILE A 1 98 ? 9.319 -2.932 1.475 1.00 87.06 98 ILE A O 1
ATOM 763 N N . THR A 1 99 ? 8.943 -0.946 2.459 1.00 89.88 99 THR A N 1
ATOM 764 C CA . THR A 1 99 ? 9.315 -1.361 3.813 1.00 89.88 99 THR A CA 1
ATOM 765 C C . THR A 1 99 ? 8.120 -1.283 4.760 1.00 89.88 99 THR A C 1
ATOM 767 O O . THR A 1 99 ? 7.338 -0.332 4.726 1.00 89.88 99 THR A O 1
ATOM 770 N N . PHE A 1 100 ? 8.006 -2.278 5.641 1.00 88.75 100 PHE A N 1
ATOM 771 C CA . PHE A 1 100 ? 7.011 -2.342 6.709 1.00 88.75 100 PHE A CA 1
ATOM 772 C C . PHE A 1 100 ? 7.718 -2.436 8.061 1.00 88.75 100 PHE A C 1
ATOM 774 O O . PHE A 1 100 ? 8.288 -3.475 8.384 1.00 88.75 100 PHE A O 1
ATOM 781 N N . ASN A 1 101 ? 7.656 -1.375 8.864 1.00 92.00 101 ASN A N 1
ATOM 782 C CA . ASN A 1 101 ? 8.341 -1.278 10.149 1.00 92.00 101 ASN A CA 1
ATOM 783 C C . ASN A 1 101 ? 7.346 -1.101 11.298 1.00 92.00 101 ASN A C 1
ATOM 785 O O . ASN A 1 101 ? 6.549 -0.170 11.296 1.00 92.00 101 ASN A O 1
ATOM 789 N N . ASN A 1 102 ? 7.430 -1.950 12.324 1.00 94.50 102 ASN A N 1
ATOM 790 C CA . ASN A 1 102 ? 6.644 -1.811 13.559 1.00 94.50 102 ASN A CA 1
ATOM 791 C C . ASN A 1 102 ? 5.127 -1.644 13.331 1.00 94.50 102 ASN A C 1
ATOM 793 O O . ASN A 1 102 ? 4.467 -0.904 14.054 1.00 94.50 102 ASN A O 1
ATOM 797 N N . ASN A 1 103 ? 4.578 -2.313 12.316 1.00 90.44 103 ASN A N 1
ATOM 798 C CA . ASN A 1 103 ? 3.152 -2.247 12.008 1.00 90.44 103 ASN A CA 1
ATOM 799 C C . ASN A 1 103 ? 2.377 -3.331 12.757 1.00 90.44 103 ASN A C 1
ATOM 801 O O . ASN A 1 103 ? 2.893 -4.422 13.004 1.00 90.44 103 ASN A O 1
ATOM 805 N N . THR A 1 104 ? 1.121 -3.040 13.076 1.00 90.81 104 THR A N 1
ATOM 806 C CA . THR A 1 104 ? 0.220 -3.947 13.792 1.00 90.81 104 THR A CA 1
ATOM 807 C C . THR A 1 104 ? -0.996 -4.258 12.930 1.00 90.81 104 THR A C 1
ATOM 809 O O . THR A 1 104 ? -1.605 -3.351 12.371 1.00 90.81 104 THR A O 1
ATOM 812 N N . PHE A 1 105 ? -1.359 -5.538 12.841 1.00 87.56 105 PHE A N 1
ATOM 813 C CA . PHE A 1 105 ? -2.516 -6.017 12.086 1.00 87.56 105 PHE A CA 1
ATOM 814 C C . PHE A 1 105 ? -3.422 -6.823 13.017 1.00 87.56 105 PHE A C 1
ATOM 816 O O . PHE A 1 105 ? -2.967 -7.786 13.636 1.00 87.56 105 PHE A O 1
ATOM 823 N N . VAL A 1 106 ? -4.687 -6.425 13.117 1.00 87.19 106 VAL A N 1
ATOM 824 C CA . VAL A 1 106 ? -5.704 -6.994 14.009 1.00 87.19 106 VAL A CA 1
ATOM 825 C C . VAL A 1 106 ? -6.956 -7.298 13.192 1.00 87.19 106 VAL A C 1
ATOM 827 O O . VAL A 1 106 ? -7.349 -6.503 12.343 1.00 87.19 106 VAL A O 1
ATOM 830 N N . ASP A 1 107 ? -7.567 -8.461 13.418 1.00 83.19 107 ASP A N 1
ATOM 831 C CA . ASP A 1 107 ? -8.875 -8.838 12.859 1.00 83.19 107 ASP A CA 1
ATOM 832 C C . ASP A 1 107 ? -9.040 -8.587 11.347 1.00 83.19 107 ASP A C 1
ATOM 834 O O . ASP A 1 107 ? -10.079 -8.136 10.862 1.00 83.19 107 ASP A O 1
ATOM 838 N N . ILE A 1 108 ? -7.999 -8.915 10.578 1.00 75.75 108 ILE A N 1
ATOM 839 C CA . ILE A 1 108 ? -8.048 -8.879 9.115 1.00 75.75 108 ILE A CA 1
ATOM 840 C C . ILE A 1 108 ? -8.850 -10.092 8.630 1.00 75.75 108 ILE A C 1
ATOM 842 O O . ILE A 1 108 ? -8.435 -11.239 8.824 1.00 75.75 108 ILE A O 1
ATOM 846 N N . THR A 1 109 ? -10.013 -9.846 8.028 1.00 66.50 109 THR A N 1
ATOM 847 C CA . THR A 1 109 ? -10.959 -10.894 7.617 1.00 66.50 109 THR A CA 1
ATOM 848 C C . THR A 1 109 ? -10.729 -11.321 6.163 1.00 66.50 109 THR A C 1
ATOM 850 O O . THR A 1 109 ? -10.649 -10.477 5.273 1.00 66.50 109 THR A O 1
ATOM 853 N N . ASP A 1 110 ? -10.650 -12.646 5.955 1.00 59.09 110 ASP A N 1
ATOM 854 C CA . ASP A 1 110 ? -10.257 -13.358 4.721 1.00 59.09 110 ASP A CA 1
ATOM 855 C C . ASP A 1 110 ? -8.816 -13.087 4.230 1.00 59.09 110 ASP A C 1
ATOM 857 O O . ASP A 1 110 ? -8.394 -11.951 4.065 1.00 59.09 110 ASP A O 1
ATOM 861 N N . TYR A 1 111 ? -8.034 -14.159 4.014 1.00 49.50 111 TYR A N 1
ATOM 862 C CA . TYR A 1 111 ? -6.644 -14.164 3.504 1.00 49.50 111 TYR A CA 1
ATOM 863 C C . TYR A 1 111 ? -5.731 -12.977 3.923 1.00 49.50 111 TYR A C 1
ATOM 865 O O . TYR A 1 111 ? -4.984 -12.467 3.099 1.00 49.50 111 TYR A O 1
ATOM 873 N N . GLY A 1 112 ? -5.731 -12.579 5.203 1.00 58.09 112 GLY A N 1
ATOM 874 C CA . GLY A 1 112 ? -4.699 -11.772 5.889 1.00 58.09 112 GLY A CA 1
ATOM 875 C C . GLY A 1 112 ? -3.899 -10.735 5.067 1.00 58.09 112 GLY A C 1
ATOM 876 O O . GLY A 1 112 ? -4.446 -9.885 4.368 1.00 58.09 112 GLY A O 1
ATOM 877 N N . ILE A 1 113 ? -2.568 -10.779 5.218 1.00 52.41 113 ILE A N 1
ATOM 878 C CA . ILE A 1 113 ? -1.578 -10.036 4.422 1.00 52.41 113 ILE A CA 1
ATOM 879 C C . ILE A 1 113 ? -1.075 -10.981 3.327 1.00 52.41 113 ILE A C 1
ATOM 881 O O . ILE A 1 113 ? -0.499 -12.022 3.642 1.00 52.41 113 ILE A O 1
ATOM 885 N N . TYR A 1 114 ? -1.238 -10.619 2.055 1.00 56.59 114 TYR A N 1
ATOM 886 C CA . TYR A 1 114 ? -0.732 -11.400 0.923 1.00 56.59 114 TYR A CA 1
ATOM 887 C C . TYR A 1 114 ? 0.430 -10.648 0.259 1.00 56.59 114 TYR A C 1
ATOM 889 O O . TYR A 1 114 ? 0.294 -10.034 -0.801 1.00 56.59 114 TYR A O 1
ATOM 897 N N . ILE A 1 115 ? 1.598 -10.677 0.905 1.00 52.12 115 ILE A N 1
ATOM 898 C CA . ILE A 1 115 ? 2.859 -10.305 0.252 1.00 52.12 115 ILE A CA 1
ATOM 899 C C . ILE A 1 115 ? 3.364 -11.570 -0.446 1.00 52.12 115 ILE A C 1
ATOM 901 O O . ILE A 1 115 ? 4.032 -12.395 0.173 1.00 52.12 115 ILE A O 1
ATOM 905 N N . ILE A 1 116 ? 3.005 -11.765 -1.717 1.00 44.34 116 ILE A N 1
ATOM 906 C CA . ILE A 1 116 ? 3.633 -12.812 -2.526 1.00 44.34 116 ILE A CA 1
ATOM 907 C C . ILE A 1 116 ? 4.941 -12.230 -3.062 1.00 44.34 116 ILE A C 1
ATOM 909 O O . ILE A 1 116 ? 4.959 -11.565 -4.096 1.00 44.34 116 ILE A O 1
ATOM 913 N N . ASP A 1 117 ? 6.040 -12.468 -2.350 1.00 41.16 11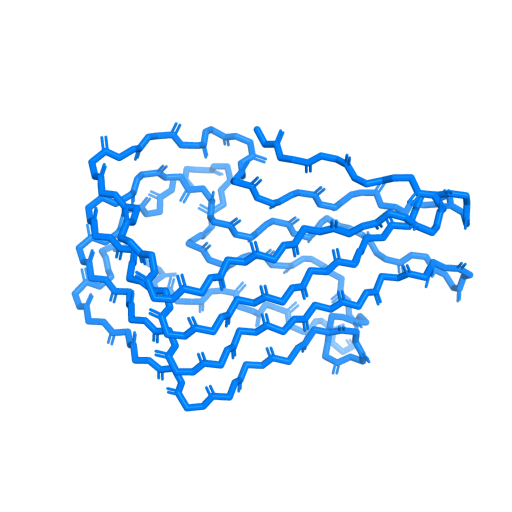7 ASP A N 1
ATOM 914 C CA . ASP A 1 117 ? 7.373 -12.287 -2.924 1.00 41.16 117 ASP A CA 1
ATOM 915 C C . ASP A 1 117 ? 7.661 -13.532 -3.780 1.00 41.16 117 ASP A C 1
ATOM 917 O O . ASP A 1 117 ? 8.057 -14.583 -3.271 1.00 41.16 117 ASP A O 1
ATOM 921 N N . ILE A 1 118 ? 7.316 -13.481 -5.071 1.00 34.28 118 ILE A N 1
ATOM 922 C CA . ILE A 1 118 ? 7.580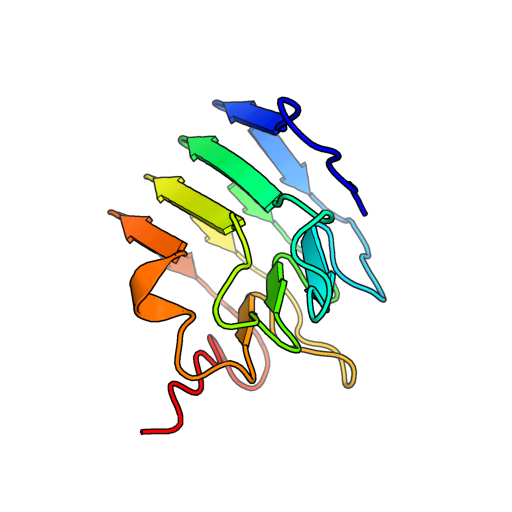 -14.595 -5.994 1.00 34.28 118 ILE A CA 1
ATOM 923 C C . ILE A 1 118 ? 9.080 -14.576 -6.304 1.00 34.28 118 ILE A C 1
ATOM 925 O O . ILE A 1 118 ? 9.513 -13.825 -7.169 1.00 34.28 118 ILE A O 1
ATOM 929 N N . THR A 1 119 ? 9.870 -15.358 -5.570 1.00 33.88 119 THR A N 1
ATOM 930 C CA . THR A 1 119 ? 11.301 -15.557 -5.878 1.00 33.88 119 THR A CA 1
ATOM 931 C C . THR A 1 119 ? 11.525 -16.156 -7.263 1.00 33.88 119 THR A C 1
ATOM 933 O O . THR A 1 119 ? 10.709 -17.004 -7.693 1.00 33.88 119 THR A O 1
#

Mean predicted aligned error: 6.61 Å